Protein AF-A0A2S6WYW4-F1 (afdb_monomer)

Foldseek 3Di:
DAFDDPVVLVVLVVLLVVLVVVLVVLVVVLVVLVVVLVVVCVVDDDDVNVVSVVVSVVVVVVSVVSNVVSVVSNVVSVVSNVVRVVVVVVVVVVVVVVVVVVVVVVVVVVD

Solvent-accessible surface area (backbone atoms only — not comparable to full-atom values): 6010 Å² total; per-residue (Å²): 130,84,60,75,50,75,67,53,50,53,51,45,54,50,50,40,54,54,40,52,51,52,43,52,52,49,56,52,53,50,53,53,50,51,54,50,46,61,60,43,61,77,69,35,79,62,75,65,31,50,55,51,52,53,52,52,49,55,50,51,57,51,51,50,53,53,48,51,52,39,52,52,49,42,52,50,46,52,49,52,52,51,55,33,54,52,50,50,50,55,48,49,53,50,48,52,47,52,50,52,49,50,50,52,53,51,54,60,71,74,100

Secondary structure (DSSP, 8-state):
-----HHHHHHHHHHHHHHHHHHHHHHHHHHHHHHHHHHHHTT--SHHHHHHHHHHHHHHHHHHHHHHHHHHHHHHHHHHHHHHHHHHHHHHHHHHHHHHHHHHHHHHHH-

Sequence (111 aa):
MPGLTRSEESATRNGISSTEEAFSNIQVCRQDVENTKMNLGNSYGGSDGKKYQELLQQWDDQAEVISKNLNDVISTLNETLRQNNLTQGSQQEAVDQEFSQAQSIFDSLRG

Mean predicted aligned error: 11.2 Å

Radius of gyration: 26.82 Å; Cα contacts (8 Å, |Δi|>4): 36; chains: 1; bounding box: 58×24×81 Å

Structure (mmCIF, N/CA/C/O backbone):
data_AF-A0A2S6WYW4-F1
#
_entry.id   AF-A0A2S6WYW4-F1
#
loop_
_atom_site.group_PDB
_atom_site.id
_atom_site.type_symbol
_atom_site.label_atom_id
_atom_site.label_alt_id
_atom_site.label_comp_id
_atom_site.label_asym_id
_atom_site.label_entity_id
_atom_site.label_seq_id
_atom_site.pdbx_PDB_ins_code
_atom_site.Cartn_x
_atom_site.Cartn_y
_atom_site.Cartn_z
_atom_site.occupancy
_atom_site.B_iso_or_equiv
_atom_site.auth_seq_id
_atom_site.auth_comp_id
_atom_site.auth_asym_id
_atom_site.auth_atom_id
_atom_site.pdbx_PDB_model_num
ATOM 1 N N . MET A 1 1 ? -19.774 -13.826 18.894 1.00 47.94 1 MET A N 1
ATOM 2 C CA . MET A 1 1 ? -18.295 -13.841 18.872 1.00 47.94 1 MET A CA 1
ATOM 3 C C . MET A 1 1 ? -17.804 -12.790 19.857 1.00 47.94 1 MET A C 1
ATOM 5 O O . MET A 1 1 ? -18.461 -11.756 19.931 1.00 47.94 1 MET A O 1
ATOM 9 N N . PRO A 1 2 ? -16.739 -13.031 20.639 1.00 54.81 2 PRO A N 1
ATOM 10 C CA . PRO A 1 2 ? -16.171 -12.003 21.509 1.00 54.81 2 PRO A CA 1
ATOM 11 C C . PRO A 1 2 ? -15.565 -10.893 20.641 1.00 54.81 2 PRO A C 1
ATOM 13 O O . PRO A 1 2 ? -15.032 -11.182 19.571 1.00 54.81 2 PRO A O 1
ATOM 16 N N . GLY A 1 3 ? -15.666 -9.634 21.069 1.00 62.38 3 GLY A N 1
ATOM 17 C CA . GLY A 1 3 ? -14.931 -8.552 20.416 1.00 62.38 3 GLY A CA 1
ATOM 18 C C . GLY A 1 3 ? -13.414 -8.759 20.536 1.00 62.38 3 GLY A C 1
ATOM 19 O O . GLY A 1 3 ? -12.951 -9.404 21.473 1.00 62.38 3 GLY A O 1
ATOM 20 N N . LEU A 1 4 ? -12.655 -8.199 19.589 1.00 72.19 4 LEU A N 1
ATOM 21 C CA . LEU A 1 4 ? -11.211 -7.977 19.667 1.00 72.19 4 LEU A CA 1
ATOM 22 C C . LEU A 1 4 ? -10.806 -7.497 21.061 1.00 72.19 4 LEU A C 1
ATOM 24 O O . LEU A 1 4 ? -11.400 -6.585 21.636 1.00 72.19 4 LEU A O 1
ATOM 28 N N . THR A 1 5 ? -9.746 -8.097 21.572 1.00 78.94 5 THR A N 1
ATOM 29 C CA . THR A 1 5 ? -9.022 -7.621 22.741 1.00 78.94 5 THR A CA 1
ATOM 30 C C . THR A 1 5 ? -8.335 -6.286 22.437 1.00 78.94 5 THR A C 1
ATOM 32 O O . THR A 1 5 ? -8.009 -5.975 21.290 1.00 78.94 5 THR A O 1
ATOM 35 N N . ARG A 1 6 ? -8.006 -5.508 23.479 1.00 74.94 6 ARG A N 1
ATOM 36 C CA . ARG A 1 6 ? -7.227 -4.257 23.347 1.00 74.94 6 ARG A CA 1
ATOM 37 C C . ARG A 1 6 ? -5.914 -4.453 22.565 1.00 74.94 6 ARG A C 1
ATOM 39 O O . ARG A 1 6 ? -5.469 -3.548 21.864 1.00 74.94 6 ARG A O 1
ATOM 46 N N . SER A 1 7 ? -5.288 -5.625 22.697 1.00 71.00 7 SER A N 1
ATOM 47 C CA . SER A 1 7 ? -4.064 -5.978 21.966 1.00 71.00 7 SER A CA 1
ATOM 48 C C . SER A 1 7 ? -4.321 -6.118 20.463 1.00 71.00 7 SER A C 1
ATOM 50 O O . SER A 1 7 ? -3.580 -5.569 19.652 1.00 71.00 7 SER A O 1
ATOM 52 N N . GLU A 1 8 ? -5.403 -6.801 20.087 1.00 70.75 8 GLU A N 1
ATOM 53 C CA . GLU A 1 8 ? -5.790 -7.000 18.688 1.00 70.75 8 GLU A CA 1
ATOM 54 C C . GLU A 1 8 ? -6.276 -5.700 18.032 1.00 70.75 8 GLU A C 1
ATOM 56 O O . GLU A 1 8 ? -5.976 -5.454 16.865 1.00 70.75 8 GLU A O 1
ATOM 61 N N . GLU A 1 9 ? -6.950 -4.821 18.778 1.00 71.94 9 GLU A N 1
ATOM 62 C CA . GLU A 1 9 ? -7.323 -3.487 18.292 1.00 71.94 9 GLU A CA 1
ATOM 63 C C . GLU A 1 9 ? -6.080 -2.632 17.984 1.00 71.94 9 GLU A C 1
ATOM 65 O O . GLU A 1 9 ? -5.983 -2.027 16.915 1.00 71.94 9 GLU A O 1
ATOM 70 N N . SER A 1 10 ? -5.092 -2.633 18.885 1.00 70.62 10 SER A N 1
ATOM 71 C CA . SER A 1 10 ? -3.806 -1.954 18.679 1.00 70.62 10 SER A CA 1
ATOM 72 C C . SER A 1 10 ? -3.057 -2.514 17.465 1.00 70.62 10 SER A C 1
ATOM 74 O O . SER A 1 10 ? -2.605 -1.757 16.606 1.00 70.62 10 SER A O 1
ATOM 76 N N . ALA A 1 11 ? -2.994 -3.843 17.331 1.00 68.00 11 ALA A N 1
ATOM 77 C CA . ALA A 1 11 ? -2.385 -4.502 16.178 1.00 68.00 11 ALA A CA 1
ATOM 78 C C . ALA A 1 11 ? -3.097 -4.152 14.860 1.00 68.00 11 ALA A C 1
ATOM 80 O O . ALA A 1 11 ? -2.435 -3.913 13.853 1.00 68.00 11 ALA A O 1
ATOM 81 N N . THR A 1 12 ? -4.429 -4.054 14.876 1.00 70.19 12 THR A N 1
ATOM 82 C CA . THR A 1 12 ? -5.237 -3.668 13.708 1.00 70.19 12 THR A CA 1
ATOM 83 C C . THR A 1 12 ? -4.942 -2.228 13.282 1.00 70.19 12 THR A C 1
ATOM 85 O O . THR A 1 12 ? -4.704 -1.976 12.102 1.00 70.19 12 THR A O 1
ATOM 88 N N . ARG A 1 13 ? -4.875 -1.285 14.234 1.00 73.06 13 ARG A N 1
ATOM 89 C CA . ARG A 1 13 ? -4.502 0.118 13.964 1.00 73.06 13 ARG A CA 1
ATOM 90 C C . ARG A 1 13 ? -3.075 0.245 13.425 1.00 73.06 13 ARG A C 1
ATOM 92 O O . ARG A 1 13 ? -2.850 0.983 12.469 1.00 73.06 13 ARG A O 1
ATOM 99 N N . ASN A 1 14 ? -2.129 -0.506 13.991 1.00 73.06 14 ASN A N 1
ATOM 100 C CA . ASN A 1 14 ? -0.755 -0.551 13.486 1.00 73.06 14 ASN A CA 1
ATOM 101 C C . ASN A 1 14 ? -0.709 -1.115 12.060 1.00 73.06 14 ASN A C 1
ATOM 103 O O . ASN A 1 14 ? -0.032 -0.556 11.204 1.00 73.06 14 ASN A O 1
ATOM 107 N N . GLY A 1 15 ? -1.481 -2.172 11.788 1.00 65.94 15 GLY A N 1
ATOM 108 C CA . GLY A 1 15 ? -1.617 -2.752 10.454 1.00 65.94 15 GLY A CA 1
ATOM 109 C C . GLY A 1 15 ? -2.130 -1.749 9.421 1.00 65.94 15 GLY A C 1
ATOM 110 O O . GLY A 1 15 ? -1.576 -1.685 8.325 1.00 65.94 15 GLY A O 1
ATOM 111 N N . ILE A 1 16 ? -3.125 -0.925 9.773 1.00 71.19 16 ILE A N 1
ATOM 112 C CA . ILE A 1 16 ? -3.619 0.158 8.904 1.00 71.19 16 ILE A CA 1
ATOM 113 C C . ILE A 1 16 ? -2.480 1.125 8.578 1.00 71.19 16 ILE A C 1
ATOM 115 O O . ILE A 1 16 ? -2.169 1.306 7.404 1.00 71.19 16 ILE A O 1
ATOM 119 N N . SER A 1 17 ? -1.799 1.656 9.598 1.00 71.94 17 SER A N 1
ATOM 120 C CA . SER A 1 17 ? -0.706 2.618 9.405 1.00 71.94 17 SER A CA 1
ATOM 121 C C . SER A 1 17 ? 0.425 2.056 8.538 1.00 71.94 17 SER A C 1
ATOM 123 O O . SER A 1 17 ? 0.910 2.747 7.646 1.00 71.94 17 SER A O 1
ATOM 125 N N . SER A 1 18 ? 0.839 0.804 8.761 1.00 69.62 18 SER A N 1
ATOM 126 C CA . SER A 1 18 ? 1.882 0.162 7.949 1.00 69.62 18 SER A CA 1
ATOM 127 C C . SER A 1 18 ? 1.435 -0.078 6.505 1.00 69.62 18 SER A C 1
ATOM 129 O O . SER A 1 18 ? 2.243 0.021 5.584 1.00 69.62 18 SER A O 1
ATOM 131 N N . THR A 1 19 ? 0.153 -0.383 6.288 1.00 69.81 19 THR A N 1
ATOM 132 C CA . THR A 1 19 ? -0.394 -0.603 4.941 1.00 69.81 19 THR A CA 1
ATOM 133 C C . THR A 1 19 ? -0.528 0.718 4.177 1.00 69.81 19 THR A C 1
ATOM 135 O O . THR A 1 19 ? -0.209 0.770 2.990 1.00 69.81 19 THR A O 1
ATOM 138 N N . GLU A 1 20 ? -0.925 1.799 4.853 1.00 75.38 20 GLU A N 1
ATOM 139 C CA . GLU A 1 20 ? -0.954 3.159 4.298 1.00 75.38 20 GLU A CA 1
ATOM 140 C C . GLU A 1 20 ? 0.452 3.650 3.919 1.00 75.38 20 GLU A C 1
ATOM 142 O O . GLU A 1 20 ? 0.651 4.194 2.830 1.00 75.38 20 GLU A O 1
ATOM 147 N N . GLU A 1 21 ? 1.448 3.402 4.774 1.00 76.75 21 GLU A N 1
ATOM 148 C CA . GLU A 1 21 ? 2.849 3.724 4.487 1.00 76.75 21 GLU A CA 1
ATOM 149 C C . GLU A 1 21 ? 3.369 2.942 3.271 1.00 76.75 21 GLU A C 1
ATOM 151 O O . GLU A 1 21 ? 3.942 3.528 2.349 1.00 76.75 21 GLU A O 1
ATOM 156 N N . ALA A 1 22 ? 3.114 1.631 3.217 1.00 71.94 22 ALA A N 1
ATOM 157 C CA . ALA A 1 22 ? 3.484 0.795 2.077 1.00 71.94 22 ALA A CA 1
ATOM 158 C C . ALA A 1 22 ? 2.831 1.277 0.770 1.00 71.94 22 ALA A C 1
ATOM 160 O O . ALA A 1 22 ? 3.493 1.330 -0.269 1.00 71.94 22 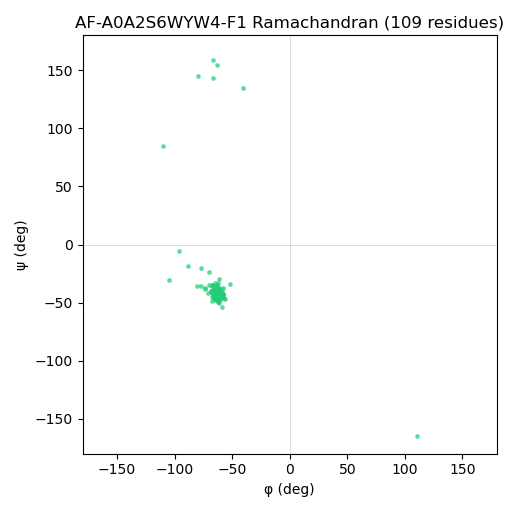ALA A O 1
ATOM 161 N N . PHE A 1 23 ? 1.558 1.677 0.824 1.00 75.50 23 PHE A N 1
ATOM 162 C CA . PHE A 1 23 ? 0.846 2.236 -0.322 1.00 75.50 23 PHE A CA 1
ATOM 163 C C . PHE A 1 23 ? 1.495 3.536 -0.809 1.00 75.50 23 PHE A C 1
ATOM 165 O O . PHE A 1 23 ? 1.772 3.673 -2.001 1.00 75.50 23 PHE A O 1
ATOM 172 N N . SER A 1 24 ? 1.792 4.464 0.107 1.00 80.94 24 SER A N 1
ATOM 173 C CA . SER A 1 24 ? 2.478 5.723 -0.209 1.00 80.94 24 SER A CA 1
ATOM 174 C C . SER A 1 24 ? 3.832 5.477 -0.882 1.00 80.94 24 SER A C 1
ATOM 176 O O . SER A 1 24 ? 4.127 6.050 -1.933 1.00 80.94 24 SER A O 1
ATOM 178 N N . ASN A 1 25 ? 4.622 4.547 -0.339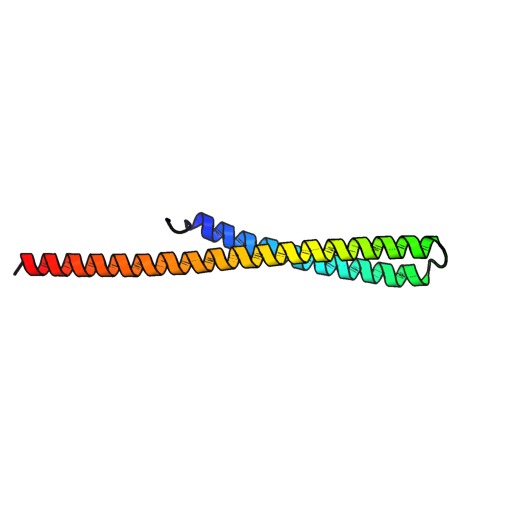 1.00 76.81 25 ASN A N 1
ATOM 179 C CA . ASN A 1 25 ? 5.929 4.192 -0.886 1.00 76.81 25 ASN A CA 1
ATOM 180 C C . ASN A 1 25 ? 5.832 3.635 -2.314 1.00 76.81 25 ASN A C 1
ATOM 182 O O . ASN A 1 25 ? 6.651 3.980 -3.163 1.00 76.81 25 ASN A O 1
ATOM 186 N N . ILE A 1 26 ? 4.807 2.832 -2.619 1.00 77.25 26 ILE A N 1
ATOM 187 C CA . ILE A 1 26 ? 4.582 2.340 -3.986 1.00 77.25 26 ILE A CA 1
ATOM 188 C C . ILE A 1 26 ? 4.253 3.483 -4.943 1.00 77.25 26 ILE A C 1
ATOM 190 O O . ILE A 1 26 ? 4.784 3.497 -6.052 1.00 77.25 26 ILE A O 1
ATOM 194 N N . GLN A 1 27 ? 3.438 4.462 -4.538 1.00 82.62 27 GLN A N 1
ATOM 195 C CA . GLN A 1 27 ? 3.155 5.623 -5.392 1.00 82.62 27 GLN A CA 1
ATOM 196 C C . GLN A 1 27 ? 4.430 6.421 -5.704 1.00 82.62 27 GLN A C 1
ATOM 198 O O . GLN A 1 27 ? 4.627 6.829 -6.849 1.00 82.62 27 GLN A O 1
ATOM 203 N N . VAL A 1 28 ? 5.330 6.581 -4.726 1.00 85.62 28 VAL A N 1
ATOM 204 C CA . VAL A 1 28 ? 6.647 7.207 -4.945 1.00 85.62 28 VAL A CA 1
ATOM 205 C C . VAL A 1 28 ? 7.466 6.407 -5.957 1.00 85.62 28 VAL A C 1
ATOM 207 O O . VAL A 1 28 ? 7.922 6.968 -6.952 1.00 85.62 28 VAL A O 1
ATOM 210 N N . CYS A 1 29 ? 7.581 5.088 -5.773 1.00 82.75 29 CYS A N 1
ATOM 211 C CA . CYS A 1 29 ? 8.293 4.238 -6.725 1.00 82.75 29 CYS A CA 1
ATOM 212 C C . CYS A 1 29 ? 7.701 4.330 -8.140 1.00 82.75 29 CYS A C 1
ATOM 214 O O . CYS A 1 29 ? 8.453 4.334 -9.112 1.00 82.75 29 CYS A O 1
ATOM 216 N N . ARG A 1 30 ? 6.371 4.439 -8.279 1.00 83.38 30 ARG A N 1
ATOM 217 C CA . ARG A 1 30 ? 5.724 4.608 -9.591 1.00 83.38 30 ARG A CA 1
ATOM 218 C C . ARG A 1 30 ? 6.134 5.909 -10.260 1.00 83.38 30 ARG A C 1
ATOM 220 O O . ARG A 1 30 ? 6.473 5.905 -11.443 1.00 83.38 30 ARG A O 1
ATOM 227 N N . GLN A 1 31 ? 6.166 7.000 -9.501 1.00 86.00 31 GLN A N 1
ATOM 228 C CA . GLN A 1 31 ? 6.625 8.285 -1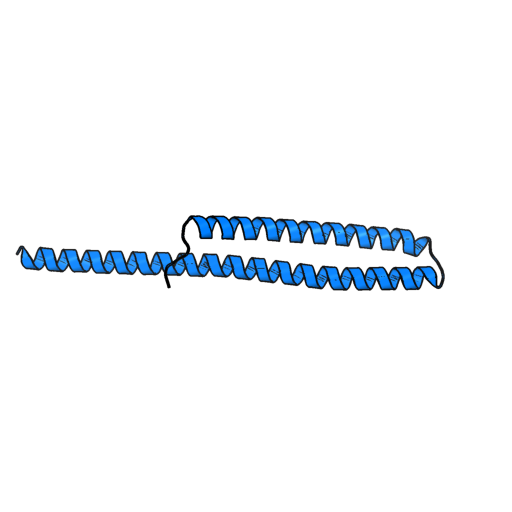0.016 1.00 86.00 31 GLN A CA 1
ATOM 229 C C . GLN A 1 31 ? 8.089 8.221 -10.478 1.00 86.00 31 GLN A C 1
ATOM 231 O O . GLN A 1 31 ? 8.419 8.748 -11.542 1.00 86.00 31 GLN A O 1
ATOM 236 N N . ASP A 1 32 ? 8.958 7.547 -9.723 1.00 85.88 32 ASP A N 1
ATOM 237 C CA . ASP A 1 32 ? 10.373 7.384 -10.079 1.00 85.88 32 ASP A CA 1
ATOM 238 C C . ASP A 1 32 ? 10.563 6.562 -11.360 1.00 85.88 32 ASP A C 1
ATOM 240 O O . ASP A 1 32 ? 11.397 6.898 -12.213 1.00 85.88 32 ASP A O 1
ATOM 244 N N . VAL A 1 33 ? 9.767 5.506 -11.535 1.00 83.44 33 VAL A N 1
ATOM 245 C CA . VAL A 1 33 ? 9.778 4.683 -12.749 1.00 83.44 33 VAL A CA 1
ATOM 246 C C . VAL A 1 33 ? 9.281 5.474 -13.961 1.00 83.44 33 VAL A C 1
ATOM 248 O O . VAL A 1 33 ? 9.928 5.432 -15.011 1.00 83.44 33 VAL A O 1
ATOM 251 N N . GLU A 1 34 ? 8.215 6.267 -13.831 1.00 82.94 34 GLU A N 1
ATOM 252 C CA . GLU A 1 34 ? 7.733 7.120 -14.928 1.00 82.94 34 GLU A CA 1
ATOM 253 C C . GLU A 1 34 ? 8.752 8.222 -15.279 1.00 82.94 34 GLU A C 1
ATOM 255 O O . GLU A 1 34 ? 9.021 8.482 -16.454 1.00 82.94 34 GLU A O 1
ATOM 260 N N . ASN A 1 35 ? 9.421 8.812 -14.283 1.00 84.69 35 ASN A N 1
ATOM 261 C CA . ASN A 1 35 ? 10.515 9.761 -14.514 1.00 84.69 35 ASN A CA 1
ATOM 262 C C . ASN A 1 35 ? 11.677 9.100 -15.277 1.00 84.69 35 ASN A C 1
ATOM 264 O O . ASN A 1 35 ? 12.221 9.661 -16.233 1.00 84.69 35 ASN A O 1
ATOM 268 N N . THR A 1 36 ? 12.031 7.874 -14.889 1.00 81.69 36 THR A N 1
ATOM 269 C CA . THR A 1 36 ? 13.076 7.069 -15.535 1.00 81.69 36 THR A CA 1
ATOM 270 C C . THR A 1 36 ? 12.708 6.749 -16.984 1.00 81.69 36 THR A C 1
ATOM 272 O O . THR A 1 36 ? 13.544 6.881 -17.880 1.00 81.69 36 THR A O 1
ATOM 275 N N . LYS A 1 37 ? 11.442 6.414 -17.244 1.00 76.06 37 LYS A N 1
ATOM 276 C CA . LYS A 1 37 ? 10.892 6.195 -18.586 1.00 76.06 37 LYS A CA 1
ATOM 277 C C . LYS A 1 37 ? 10.981 7.438 -19.461 1.00 76.06 37 LYS A C 1
ATOM 279 O O . LYS A 1 37 ? 11.433 7.323 -20.597 1.00 76.06 37 LYS A O 1
ATOM 284 N N . MET A 1 38 ? 10.596 8.612 -18.959 1.00 78.56 38 MET A N 1
ATOM 285 C CA . MET A 1 38 ? 10.697 9.862 -19.724 1.00 78.56 38 MET A CA 1
ATOM 286 C C . MET A 1 38 ? 12.151 10.183 -20.095 1.00 78.56 38 MET A C 1
ATOM 288 O O . MET A 1 38 ? 12.436 10.556 -21.233 1.00 78.56 38 MET A O 1
ATOM 292 N N . ASN A 1 39 ? 13.090 9.971 -19.170 1.00 79.06 39 ASN A N 1
ATOM 293 C CA . ASN A 1 39 ? 14.515 10.211 -19.411 1.00 79.06 39 ASN A CA 1
ATOM 294 C C . ASN A 1 39 ? 15.124 9.213 -20.414 1.00 79.06 39 ASN A C 1
ATOM 296 O O . ASN A 1 39 ? 15.908 9.591 -21.291 1.00 79.06 39 ASN A O 1
ATOM 300 N N . LEU A 1 40 ? 14.750 7.934 -20.316 1.00 72.50 40 LEU A N 1
ATOM 301 C CA . LEU A 1 40 ? 15.280 6.870 -21.173 1.00 72.50 40 LEU A CA 1
ATOM 302 C C . LEU A 1 40 ? 14.610 6.820 -22.544 1.00 72.50 40 LEU A C 1
ATOM 304 O O . LEU A 1 40 ? 15.299 6.577 -23.528 1.00 72.50 40 LEU A O 1
ATOM 308 N N . GLY A 1 41 ? 13.312 7.107 -22.643 1.00 66.31 41 GLY A N 1
ATOM 309 C CA . GLY A 1 41 ? 12.577 7.147 -23.910 1.00 66.31 41 GLY A CA 1
ATOM 310 C C . GLY A 1 41 ? 13.117 8.196 -24.885 1.00 66.31 41 GLY A C 1
ATOM 311 O O . GLY A 1 41 ? 13.095 7.980 -26.092 1.00 66.31 41 GLY A O 1
ATOM 312 N N . ASN A 1 42 ? 13.687 9.284 -24.361 1.00 67.12 42 ASN A N 1
ATOM 313 C CA . ASN A 1 42 ? 14.379 10.297 -25.158 1.00 67.12 42 ASN A CA 1
ATOM 314 C C . ASN A 1 42 ? 15.792 9.866 -25.599 1.00 67.12 42 ASN A C 1
ATOM 316 O O . ASN A 1 42 ? 16.332 10.425 -26.550 1.00 67.12 42 ASN A O 1
ATOM 320 N N . SER A 1 43 ? 16.390 8.885 -24.916 1.00 68.44 43 SER A N 1
ATOM 321 C CA . SER A 1 43 ? 17.792 8.475 -25.094 1.00 68.44 43 SER A CA 1
ATOM 322 C C . SER A 1 43 ? 17.949 7.157 -25.868 1.00 68.44 43 SER A C 1
ATOM 324 O O . SER A 1 43 ? 18.936 6.970 -26.575 1.00 68.44 43 SER A O 1
ATOM 326 N N . TYR A 1 44 ? 16.978 6.245 -25.762 1.00 63.41 44 TYR A N 1
ATOM 327 C CA . TYR A 1 44 ? 16.995 4.910 -26.364 1.00 63.41 44 TYR A CA 1
ATOM 328 C C . TYR A 1 44 ? 15.966 4.811 -27.498 1.00 63.41 44 TYR A C 1
ATOM 330 O O . TYR A 1 44 ? 14.845 4.341 -27.315 1.00 63.41 44 TYR A O 1
ATOM 338 N N . GLY A 1 45 ? 16.354 5.243 -28.699 1.00 69.81 45 GLY A N 1
ATOM 339 C CA . GLY A 1 45 ? 15.615 4.943 -29.928 1.00 69.81 45 GLY A CA 1
ATOM 340 C C . GLY A 1 45 ? 15.923 3.529 -30.443 1.00 69.81 45 GLY A C 1
ATOM 341 O O . GLY A 1 45 ? 17.053 3.063 -30.335 1.00 69.81 45 GLY A O 1
ATOM 342 N N . GLY A 1 46 ? 14.939 2.839 -31.034 1.00 74.69 46 GLY A N 1
ATOM 343 C CA . GLY A 1 46 ? 15.127 1.519 -31.666 1.00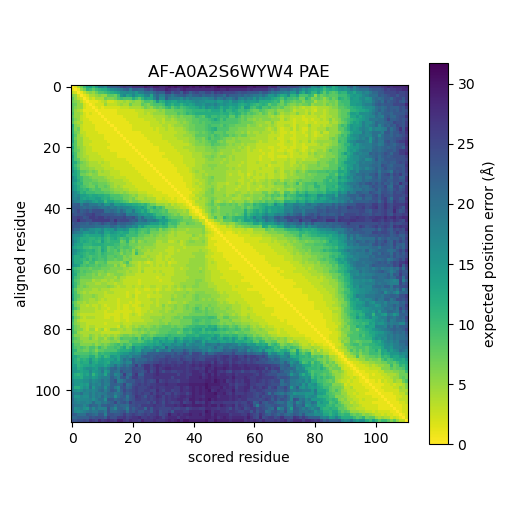 74.69 46 GLY A CA 1
ATOM 344 C C . GLY A 1 46 ? 14.459 0.349 -30.926 1.00 74.69 46 GLY A C 1
ATOM 345 O O . GLY A 1 46 ? 13.573 0.552 -30.096 1.00 74.69 46 GLY A O 1
ATOM 346 N N . SER A 1 47 ? 14.839 -0.895 -31.252 1.00 75.38 47 SER A N 1
ATOM 347 C CA . SER A 1 47 ? 14.210 -2.111 -30.693 1.00 75.38 47 SER A CA 1
ATOM 348 C C . SER A 1 47 ? 14.367 -2.243 -29.180 1.00 75.38 47 SER A C 1
ATOM 350 O O . SER A 1 47 ? 13.477 -2.769 -28.515 1.00 75.38 47 SER A O 1
ATOM 352 N N . ASP A 1 48 ? 15.486 -1.764 -28.641 1.00 77.00 48 ASP A N 1
ATOM 353 C CA . ASP A 1 48 ? 15.812 -1.899 -27.220 1.00 77.00 48 ASP A CA 1
ATOM 354 C C . ASP A 1 48 ? 15.016 -0.905 -26.372 1.00 77.00 48 ASP A C 1
ATOM 356 O O . ASP A 1 48 ? 14.512 -1.270 -25.313 1.00 77.00 48 ASP A O 1
ATOM 360 N N . GLY A 1 49 ? 14.780 0.304 -26.896 1.00 77.62 49 GLY A N 1
ATOM 361 C CA . GLY A 1 49 ? 13.857 1.267 -26.294 1.00 77.62 49 GLY A CA 1
ATOM 362 C C . GLY A 1 49 ? 12.431 0.724 -26.190 1.00 77.62 49 GLY A C 1
ATOM 363 O O . GLY A 1 49 ? 11.798 0.871 -25.149 1.00 77.62 49 GLY A O 1
ATOM 364 N N . LYS A 1 50 ? 11.948 0.014 -27.222 1.00 80.44 50 LYS A N 1
ATOM 365 C CA . LYS A 1 50 ? 10.632 -0.651 -27.186 1.00 80.44 50 LYS A CA 1
ATOM 366 C C . LYS A 1 50 ? 10.541 -1.728 -26.105 1.00 80.44 50 LYS A C 1
ATOM 368 O O . LYS A 1 50 ? 9.608 -1.701 -25.312 1.00 80.44 50 LYS A O 1
ATOM 373 N N . LYS A 1 51 ? 11.518 -2.638 -26.027 1.00 82.00 51 LYS A N 1
ATOM 374 C CA . LYS A 1 51 ? 11.547 -3.678 -24.980 1.00 82.00 51 LYS A CA 1
ATOM 375 C C . LYS A 1 51 ? 11.613 -3.074 -23.577 1.00 82.00 51 LYS A C 1
ATOM 377 O O . LYS A 1 51 ? 10.991 -3.584 -22.652 1.00 82.00 51 LYS A O 1
ATOM 382 N N . TYR A 1 52 ? 12.354 -1.977 -23.421 1.00 80.44 52 TYR A N 1
ATOM 383 C CA . TYR A 1 52 ? 12.429 -1.262 -22.154 1.00 80.44 52 TYR A CA 1
ATOM 384 C C . TYR A 1 52 ? 11.085 -0.619 -21.779 1.00 80.44 52 TYR A C 1
ATOM 386 O O . TYR A 1 52 ? 10.646 -0.738 -20.641 1.00 80.44 52 TYR A O 1
ATOM 394 N N . GLN A 1 53 ? 10.386 -0.004 -22.738 1.00 80.25 53 GLN A N 1
ATOM 395 C CA . GLN A 1 53 ? 9.031 0.521 -22.533 1.00 80.25 53 GLN A CA 1
ATOM 396 C C . GLN A 1 53 ? 8.028 -0.579 -22.154 1.00 80.25 53 GLN A C 1
ATOM 398 O O . GLN A 1 53 ? 7.218 -0.370 -21.256 1.00 80.25 53 GLN A O 1
ATOM 403 N N . GLU A 1 54 ? 8.100 -1.750 -22.790 1.00 85.25 54 GLU A N 1
ATOM 404 C CA . GLU A 1 54 ? 7.265 -2.910 -22.445 1.00 85.25 54 GLU A CA 1
ATOM 405 C C . GLU A 1 54 ? 7.521 -3.395 -21.012 1.00 85.25 54 GLU A C 1
ATOM 407 O O . GLU A 1 54 ? 6.574 -3.692 -20.287 1.00 85.25 54 GLU A O 1
ATOM 412 N N . LEU A 1 55 ? 8.786 -3.438 -20.579 1.00 82.94 55 LEU A N 1
ATOM 413 C CA . LEU A 1 55 ? 9.141 -3.818 -19.210 1.00 82.94 55 LEU A CA 1
ATOM 414 C C . LEU A 1 55 ? 8.598 -2.816 -18.183 1.00 82.94 55 LEU A C 1
ATOM 416 O O . LEU A 1 55 ? 8.071 -3.218 -17.148 1.00 82.94 55 LEU A O 1
ATOM 420 N N . LEU A 1 56 ? 8.706 -1.519 -18.475 1.00 82.25 56 LEU A N 1
ATOM 421 C CA . LEU A 1 56 ? 8.165 -0.464 -17.618 1.00 82.25 56 LEU A CA 1
ATOM 422 C C . LEU A 1 56 ? 6.640 -0.541 -17.516 1.00 82.25 56 LEU A C 1
ATOM 424 O O . LEU A 1 56 ? 6.104 -0.372 -16.427 1.00 82.25 56 LEU A O 1
ATOM 428 N N . GLN A 1 57 ? 5.952 -0.838 -18.623 1.00 83.25 57 GLN A N 1
ATOM 429 C CA . GLN A 1 57 ? 4.504 -1.037 -18.612 1.00 83.25 57 GLN A CA 1
ATOM 430 C C . GLN A 1 57 ? 4.116 -2.240 -17.748 1.00 83.25 57 GLN A C 1
ATOM 432 O O . GLN A 1 57 ? 3.255 -2.115 -16.888 1.00 83.25 57 GLN A O 1
ATOM 437 N N . GLN A 1 58 ? 4.792 -3.382 -17.915 1.00 80.56 58 GLN A N 1
ATOM 438 C CA . GLN A 1 58 ? 4.541 -4.561 -17.078 1.00 80.56 58 GLN A CA 1
ATOM 439 C C . GLN A 1 58 ? 4.769 -4.265 -15.596 1.00 80.56 58 GLN A C 1
ATOM 441 O O . GLN A 1 58 ? 4.026 -4.749 -14.748 1.00 80.56 58 GLN A O 1
ATOM 446 N N . TRP A 1 59 ? 5.800 -3.484 -15.273 1.00 83.81 59 TRP A N 1
ATOM 447 C CA . TRP A 1 59 ? 6.055 -3.073 -13.900 1.00 83.81 59 TRP A CA 1
ATOM 448 C C . TRP A 1 59 ? 4.926 -2.184 -13.354 1.00 83.81 59 TRP A C 1
ATOM 450 O O . TRP A 1 59 ? 4.481 -2.416 -12.230 1.00 83.81 59 TRP A O 1
ATOM 460 N N . ASP A 1 60 ? 4.430 -1.223 -14.142 1.00 79.50 60 ASP A N 1
ATOM 461 C CA . ASP A 1 60 ? 3.327 -0.343 -13.728 1.00 79.50 60 ASP A CA 1
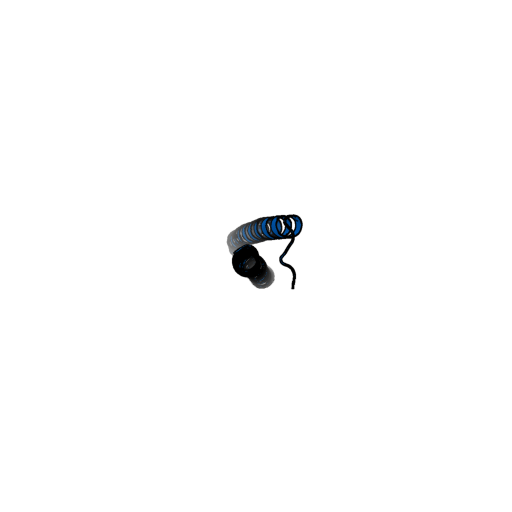ATOM 462 C C . ASP A 1 60 ? 2.029 -1.130 -13.492 1.00 79.50 60 ASP A C 1
ATOM 464 O O . ASP A 1 60 ? 1.387 -0.951 -12.457 1.00 79.50 60 ASP A O 1
ATOM 468 N N . ASP A 1 61 ? 1.713 -2.089 -14.370 1.00 78.38 61 ASP A N 1
ATOM 469 C CA . ASP A 1 61 ? 0.557 -2.982 -14.213 1.00 78.38 61 ASP A CA 1
ATOM 470 C C . ASP A 1 61 ? 0.638 -3.768 -12.886 1.00 78.38 61 ASP A C 1
ATOM 472 O O . ASP A 1 61 ? -0.347 -3.900 -12.155 1.00 78.38 61 ASP A O 1
ATOM 476 N N . GLN A 1 62 ? 1.825 -4.274 -12.523 1.00 76.06 62 GLN A N 1
ATOM 477 C CA . GLN A 1 62 ? 2.030 -4.970 -11.246 1.00 76.06 62 GLN A CA 1
ATOM 478 C C . GLN A 1 62 ? 1.919 -4.019 -10.047 1.00 76.06 62 GLN A C 1
ATOM 480 O O . GLN A 1 62 ? 1.326 -4.378 -9.026 1.00 76.06 62 GLN A O 1
ATOM 485 N N . ALA A 1 63 ? 2.456 -2.802 -10.158 1.00 77.31 63 ALA A N 1
ATOM 486 C CA . ALA A 1 63 ? 2.348 -1.789 -9.113 1.00 77.31 63 ALA A CA 1
ATOM 487 C C . ALA A 1 63 ? 0.885 -1.381 -8.861 1.00 77.31 63 ALA A C 1
ATOM 489 O O . ALA A 1 63 ? 0.497 -1.168 -7.707 1.00 77.31 63 ALA A O 1
ATOM 490 N N . GLU A 1 64 ? 0.054 -1.334 -9.905 1.00 78.56 64 GLU A N 1
ATOM 491 C CA . GLU A 1 64 ? -1.390 -1.119 -9.789 1.00 78.56 64 GLU A CA 1
ATOM 492 C C . GLU A 1 64 ? -2.073 -2.261 -9.021 1.00 78.56 64 GLU A C 1
ATOM 494 O O . GLU A 1 64 ? -2.819 -2.002 -8.071 1.00 78.56 64 GLU A O 1
ATOM 499 N N . VAL A 1 65 ? -1.774 -3.523 -9.358 1.00 79.75 65 VAL A N 1
ATOM 500 C CA . VAL A 1 65 ? -2.323 -4.690 -8.641 1.00 79.75 65 VAL A CA 1
ATOM 501 C C . VAL A 1 65 ? -1.961 -4.655 -7.155 1.00 79.75 65 VAL A C 1
ATOM 503 O O . VAL A 1 65 ? -2.830 -4.850 -6.302 1.00 79.75 65 VAL A O 1
ATOM 506 N N . ILE A 1 66 ? -0.698 -4.374 -6.821 1.00 73.38 66 ILE A N 1
ATOM 507 C CA . ILE A 1 66 ? -0.255 -4.289 -5.422 1.00 73.38 66 ILE A CA 1
ATOM 508 C C . ILE A 1 66 ? -0.968 -3.134 -4.706 1.00 73.38 66 ILE A C 1
ATOM 510 O O . ILE A 1 66 ? -1.459 -3.318 -3.592 1.00 73.38 66 ILE A O 1
ATOM 514 N N . SER A 1 67 ? -1.084 -1.971 -5.352 1.00 74.06 67 SER A N 1
ATOM 515 C CA . SER A 1 67 ? -1.781 -0.802 -4.797 1.00 74.06 67 SER A CA 1
ATOM 516 C C . SER A 1 67 ? -3.240 -1.118 -4.461 1.00 74.06 67 SER A C 1
ATOM 518 O O . SER A 1 67 ? -3.722 -0.756 -3.386 1.00 74.06 67 SER A O 1
ATOM 520 N N . LYS A 1 68 ? -3.935 -1.841 -5.346 1.00 78.19 68 LYS A N 1
ATOM 521 C CA . LYS A 1 68 ? -5.309 -2.294 -5.111 1.00 78.19 68 LYS A CA 1
ATOM 522 C C . LYS A 1 68 ? -5.399 -3.238 -3.912 1.00 78.19 68 LYS A C 1
ATOM 524 O O . LYS A 1 68 ? -6.229 -3.019 -3.035 1.00 78.19 68 LYS A O 1
ATOM 529 N N . ASN A 1 69 ? -4.512 -4.230 -3.833 1.00 73.75 69 ASN A N 1
ATOM 530 C CA . ASN A 1 69 ? -4.496 -5.182 -2.721 1.00 73.75 69 ASN A CA 1
ATOM 531 C C . ASN A 1 69 ? -4.268 -4.487 -1.368 1.00 73.75 69 ASN A C 1
ATOM 533 O O . ASN A 1 69 ? -4.913 -4.835 -0.382 1.00 73.75 69 ASN A O 1
ATOM 537 N N . LEU A 1 70 ? -3.387 -3.483 -1.310 1.00 70.88 70 LEU A N 1
ATOM 538 C CA . LEU A 1 70 ? -3.159 -2.700 -0.090 1.00 70.88 70 LEU A CA 1
ATOM 539 C C . LEU A 1 70 ? -4.409 -1.911 0.322 1.00 70.88 70 LEU A C 1
ATOM 541 O O . LEU A 1 70 ? -4.763 -1.893 1.500 1.00 70.88 70 LEU A O 1
ATOM 545 N N . ASN A 1 71 ? -5.119 -1.316 -0.637 1.00 72.69 71 ASN A N 1
ATOM 546 C CA . ASN A 1 71 ? -6.369 -0.609 -0.365 1.00 72.69 71 ASN A CA 1
ATOM 547 C C . ASN A 1 71 ? -7.481 -1.548 0.147 1.00 72.69 71 ASN A C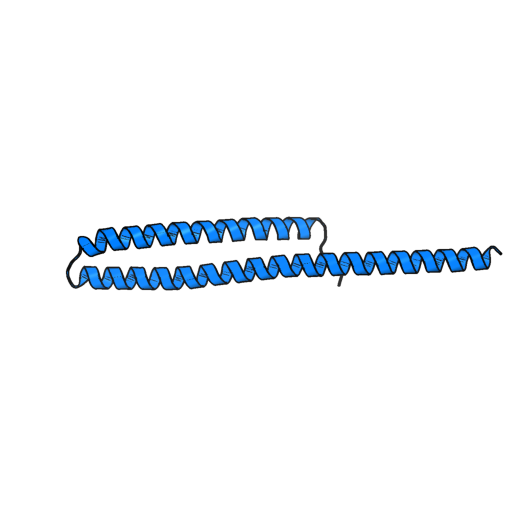 1
ATOM 549 O O . ASN A 1 71 ? -8.226 -1.199 1.068 1.00 72.69 71 ASN A O 1
ATOM 553 N N . ASP A 1 72 ? -7.566 -2.763 -0.398 1.00 72.25 72 ASP A N 1
ATOM 554 C CA . ASP A 1 72 ? -8.511 -3.789 0.058 1.00 72.25 72 ASP A CA 1
ATOM 555 C C . ASP A 1 72 ? -8.191 -4.246 1.497 1.00 72.25 72 ASP A C 1
ATOM 557 O O . ASP A 1 72 ? -9.098 -4.423 2.319 1.00 72.25 72 ASP A O 1
ATOM 561 N N . VAL A 1 73 ? -6.903 -4.363 1.849 1.00 71.56 73 VAL A N 1
ATOM 562 C CA . VAL A 1 73 ? -6.455 -4.656 3.223 1.00 71.56 73 VAL A CA 1
ATOM 563 C C . VAL A 1 73 ? -6.824 -3.520 4.179 1.00 71.56 73 VAL A C 1
ATOM 565 O O . VAL A 1 73 ? -7.416 -3.790 5.224 1.00 71.56 73 VAL A O 1
ATOM 568 N N . ILE A 1 74 ? -6.558 -2.258 3.820 1.00 70.44 74 ILE A N 1
ATOM 569 C CA . ILE A 1 74 ? -6.955 -1.085 4.625 1.00 70.44 74 ILE A CA 1
ATOM 570 C C . ILE A 1 74 ? -8.468 -1.089 4.864 1.00 70.44 74 ILE A C 1
ATOM 572 O O . ILE A 1 74 ? -8.925 -0.932 5.997 1.00 70.44 74 ILE A O 1
ATOM 576 N N . SER A 1 75 ? -9.254 -1.324 3.811 1.00 71.19 75 SER A N 1
ATOM 577 C CA . SER A 1 75 ? -10.717 -1.383 3.890 1.00 71.19 75 SER A CA 1
ATOM 578 C C . SER A 1 75 ? -11.192 -2.492 4.833 1.00 71.19 75 SER A C 1
ATOM 580 O O . SER A 1 75 ? -12.077 -2.272 5.660 1.00 71.19 75 SER A O 1
ATOM 582 N N . THR A 1 76 ? -10.557 -3.664 4.768 1.00 73.44 76 THR A N 1
ATOM 583 C CA . THR A 1 76 ? -10.874 -4.812 5.629 1.00 73.44 76 THR A CA 1
ATOM 584 C C . THR A 1 76 ? -10.532 -4.543 7.096 1.00 73.44 76 THR A C 1
ATOM 586 O O . THR A 1 76 ? -11.332 -4.850 7.983 1.00 73.44 76 THR A O 1
ATOM 589 N N . LEU A 1 77 ? -9.370 -3.945 7.377 1.00 68.56 77 LEU A N 1
ATOM 590 C CA . LEU A 1 77 ? -8.962 -3.592 8.741 1.00 68.56 77 LEU A CA 1
ATOM 591 C C . LEU A 1 77 ? -9.875 -2.508 9.338 1.00 68.56 77 LEU A C 1
ATOM 593 O O . L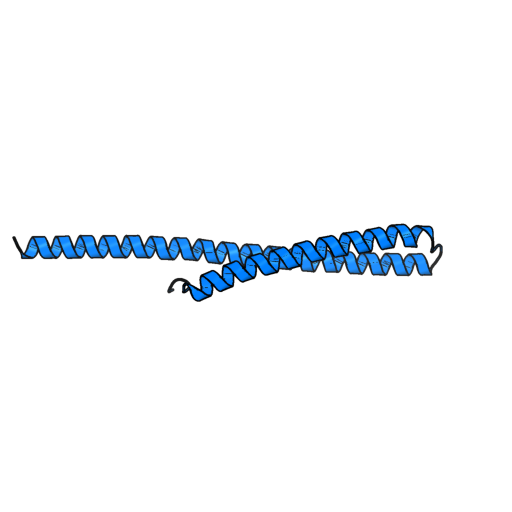EU A 1 77 ? -10.281 -2.612 10.497 1.00 68.56 77 LEU A O 1
ATOM 597 N N . ASN A 1 78 ? -10.271 -1.514 8.538 1.00 70.88 78 ASN A N 1
ATOM 598 C CA . ASN A 1 78 ? -11.227 -0.484 8.949 1.00 70.88 78 ASN A CA 1
ATOM 599 C C . ASN A 1 78 ? -12.621 -1.060 9.239 1.00 70.88 78 ASN A C 1
ATOM 601 O O . ASN A 1 78 ? -13.223 -0.728 10.263 1.00 70.88 78 ASN A O 1
ATOM 605 N N . GLU A 1 79 ? -13.127 -1.956 8.388 1.00 72.19 79 GLU A N 1
ATOM 606 C CA . GLU A 1 79 ? -14.405 -2.633 8.636 1.00 72.19 79 GLU A CA 1
ATOM 607 C C . GLU A 1 79 ? -14.337 -3.507 9.895 1.00 72.19 79 GLU A C 1
ATOM 609 O O . GLU A 1 79 ? -15.268 -3.511 10.700 1.00 72.19 79 GLU A O 1
ATOM 614 N N . THR A 1 80 ? -13.206 -4.177 10.119 1.00 72.69 80 THR A N 1
ATOM 615 C CA . THR A 1 80 ? -12.961 -4.981 11.323 1.00 72.69 80 THR A CA 1
ATOM 616 C C . THR A 1 80 ? -13.041 -4.127 12.595 1.00 72.69 80 THR A C 1
ATOM 618 O O . THR A 1 80 ? -13.728 -4.505 13.546 1.00 72.69 80 THR A O 1
ATOM 621 N N . LEU A 1 81 ? -12.425 -2.936 12.606 1.00 69.06 81 LEU A N 1
ATOM 622 C CA . LEU A 1 81 ? -12.551 -1.980 13.716 1.00 69.06 81 LEU A CA 1
ATOM 623 C C . LEU A 1 81 ? -13.992 -1.489 13.899 1.00 69.06 81 LEU A C 1
ATOM 625 O O . LEU A 1 81 ? -14.485 -1.412 15.026 1.00 69.06 81 LEU A O 1
ATOM 629 N N . ARG A 1 82 ? -14.696 -1.182 12.804 1.00 75.31 82 ARG A N 1
ATOM 630 C CA . ARG A 1 82 ? -16.086 -0.712 12.856 1.00 75.31 82 ARG A CA 1
ATOM 631 C C . ARG A 1 82 ? -17.016 -1.762 13.460 1.00 75.31 82 ARG A C 1
ATOM 633 O O . ARG A 1 82 ? -17.783 -1.446 14.370 1.00 75.31 82 ARG A O 1
ATOM 640 N N . GLN A 1 83 ? -16.937 -3.008 12.991 1.00 70.81 83 GLN A N 1
ATOM 641 C CA . GLN A 1 83 ? -17.734 -4.112 13.534 1.00 70.81 83 GLN A CA 1
ATOM 642 C C . GLN A 1 83 ? -17.396 -4.392 14.995 1.00 70.81 83 GLN A C 1
ATOM 644 O O . GLN A 1 83 ? -18.289 -4.711 15.786 1.00 70.81 83 GLN A O 1
ATOM 649 N N . ASN A 1 84 ? -16.129 -4.229 15.376 1.00 69.44 84 ASN A N 1
ATOM 650 C CA . ASN A 1 84 ? -15.720 -4.379 16.758 1.00 69.44 84 ASN A CA 1
ATOM 651 C C . ASN A 1 84 ? -16.362 -3.335 17.680 1.00 69.44 84 ASN A C 1
ATOM 653 O O . ASN A 1 84 ? -16.940 -3.708 18.699 1.00 69.44 84 ASN A O 1
ATOM 657 N N . ASN A 1 85 ? -16.339 -2.062 17.284 1.00 70.62 85 ASN A N 1
ATOM 658 C CA . ASN A 1 85 ? -16.957 -0.974 18.044 1.00 70.62 85 ASN A CA 1
ATOM 659 C C . ASN A 1 85 ? -18.474 -1.163 18.192 1.00 70.62 85 ASN A C 1
ATOM 661 O O . ASN A 1 85 ? -19.016 -0.966 19.278 1.00 70.62 85 ASN A O 1
ATOM 665 N N . LEU A 1 86 ? -19.157 -1.603 17.127 1.00 73.12 86 LEU A N 1
ATOM 666 C CA . LEU A 1 86 ? -20.587 -1.932 17.178 1.00 73.12 86 LEU A CA 1
ATOM 667 C C . LEU A 1 86 ? -20.869 -3.097 18.134 1.00 73.12 86 LEU A C 1
ATOM 669 O O . LEU A 1 86 ? -21.812 -3.045 18.919 1.00 73.12 86 LEU A O 1
ATOM 673 N N . THR A 1 87 ? -20.029 -4.133 18.099 1.00 69.25 87 THR A N 1
ATOM 674 C CA . THR A 1 87 ? -20.169 -5.301 18.976 1.00 69.25 87 THR A CA 1
ATOM 675 C C . THR A 1 87 ? -19.950 -4.918 20.441 1.00 69.25 87 THR A C 1
ATOM 677 O O . THR A 1 87 ? -20.763 -5.299 21.280 1.00 69.25 87 THR A O 1
ATOM 680 N N . GLN A 1 88 ? -18.914 -4.130 20.754 1.00 64.62 88 GLN A N 1
ATOM 681 C CA . GLN A 1 88 ? -18.675 -3.635 22.114 1.00 64.62 88 GLN A CA 1
ATOM 682 C C . GLN A 1 88 ? -19.828 -2.748 22.606 1.00 64.62 88 GLN A C 1
ATOM 684 O O . GLN A 1 88 ? -20.328 -2.978 23.702 1.00 64.62 88 GLN A O 1
ATOM 689 N N . GLY A 1 89 ? -20.315 -1.807 21.787 1.00 61.06 89 GLY A N 1
ATOM 690 C CA . GLY A 1 89 ? -21.453 -0.952 22.145 1.00 61.06 89 GLY A CA 1
ATOM 691 C C . GLY A 1 89 ? -22.735 -1.745 22.418 1.00 61.06 89 GLY A C 1
ATOM 692 O O . GLY A 1 89 ? -23.374 -1.544 23.445 1.00 61.06 89 GLY A O 1
ATOM 693 N N . SER A 1 90 ? -23.059 -2.720 21.562 1.00 59.50 90 SER A N 1
ATOM 694 C CA . SER A 1 90 ? -24.241 -3.578 21.751 1.00 59.50 90 SER A CA 1
ATOM 695 C C . SER A 1 90 ? -24.158 -4.471 22.995 1.00 59.50 90 SER A C 1
ATOM 697 O O . SER A 1 90 ? -25.174 -4.737 23.633 1.00 59.50 90 SER A O 1
ATOM 699 N N . GLN A 1 91 ? -22.956 -4.924 23.373 1.00 58.56 91 GLN A N 1
ATOM 700 C CA . GLN A 1 91 ? -22.753 -5.682 24.609 1.00 58.56 91 GLN A CA 1
ATOM 701 C C . GLN A 1 91 ? -22.835 -4.781 25.841 1.00 58.56 91 GLN A C 1
ATOM 703 O O . GLN A 1 91 ? -23.394 -5.206 26.844 1.00 58.56 91 GLN A O 1
ATOM 708 N N . GLN A 1 92 ? -22.329 -3.547 25.764 1.00 57.03 92 GLN A N 1
ATOM 709 C CA . GLN A 1 92 ? -22.454 -2.560 26.837 1.00 57.03 92 GLN A CA 1
ATOM 710 C C . GLN A 1 92 ? -23.933 -2.257 27.126 1.00 57.03 92 GLN A C 1
ATOM 712 O O . GLN A 1 92 ? -24.357 -2.351 28.270 1.00 57.03 92 GLN A O 1
ATOM 717 N N . GLU A 1 93 ? -24.738 -2.007 26.087 1.00 59.00 93 GLU A N 1
ATOM 718 C CA . GLU A 1 93 ? -26.184 -1.774 26.219 1.00 59.00 93 GLU A CA 1
ATOM 719 C C . GLU A 1 93 ? -26.930 -2.994 26.779 1.00 59.00 93 GLU A C 1
ATOM 721 O O . GLU A 1 93 ? -27.813 -2.840 27.622 1.00 59.00 93 GLU A O 1
ATOM 726 N N . ALA A 1 94 ? -26.565 -4.209 26.354 1.00 54.94 94 ALA A N 1
ATOM 727 C CA . ALA A 1 94 ? -27.152 -5.441 26.877 1.00 54.94 94 ALA A CA 1
ATOM 728 C C . ALA A 1 94 ? -26.776 -5.685 28.350 1.00 54.94 94 ALA A C 1
ATOM 730 O O . ALA A 1 94 ? -27.626 -6.096 29.134 1.00 54.94 94 ALA A O 1
ATOM 731 N N . VAL A 1 95 ? -25.532 -5.393 28.745 1.00 55.97 95 VAL A N 1
ATOM 732 C CA . VAL A 1 95 ? -25.080 -5.467 30.144 1.00 55.97 95 VAL A CA 1
ATOM 733 C C . VAL A 1 95 ? -25.770 -4.407 30.996 1.00 55.97 95 VAL A C 1
ATOM 735 O O . VAL A 1 95 ? -26.219 -4.724 32.091 1.00 55.97 95 VAL A O 1
ATOM 738 N N . ASP A 1 96 ? -25.914 -3.178 30.503 1.00 61.41 96 ASP A N 1
ATOM 739 C CA . ASP A 1 96 ? -26.606 -2.105 31.221 1.00 61.41 96 ASP A CA 1
ATOM 740 C C . ASP A 1 96 ? -28.113 -2.396 31.355 1.00 61.41 96 ASP A C 1
ATOM 742 O O . ASP A 1 96 ? -28.713 -2.097 32.393 1.00 61.41 96 ASP A O 1
ATOM 746 N N . GLN A 1 97 ? -28.730 -3.035 30.353 1.00 59.81 97 GLN A N 1
ATOM 747 C CA . GLN A 1 97 ? -30.109 -3.529 30.427 1.00 59.81 97 GLN A CA 1
ATOM 748 C C . GLN A 1 97 ? -30.263 -4.682 31.420 1.00 59.81 97 GLN A C 1
ATOM 750 O O . GLN A 1 97 ? -31.152 -4.618 32.267 1.00 59.81 97 GLN A O 1
ATOM 755 N N . GLU A 1 98 ? -29.404 -5.700 31.360 1.00 53.25 98 GLU A N 1
ATOM 756 C CA . GLU A 1 98 ? -29.385 -6.822 32.309 1.00 53.25 98 GLU A CA 1
ATOM 757 C C . GLU A 1 98 ? -29.123 -6.331 33.738 1.00 53.25 98 GLU A C 1
ATOM 759 O O . GLU A 1 98 ? -29.783 -6.770 34.676 1.00 53.25 98 GLU A O 1
ATOM 764 N N . PHE A 1 99 ? -28.223 -5.362 33.91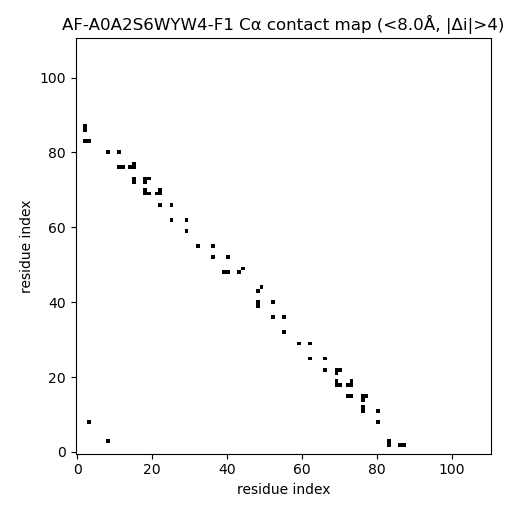7 1.00 52.84 99 PHE A N 1
ATOM 765 C CA . PHE A 1 99 ? -27.940 -4.745 35.210 1.00 52.84 99 PHE A CA 1
ATOM 766 C C . PHE A 1 99 ? -29.143 -3.951 35.728 1.00 52.84 99 PHE A C 1
ATOM 768 O O . PHE A 1 99 ? -29.543 -4.114 36.879 1.00 52.84 99 PHE A O 1
ATOM 775 N N . SER A 1 100 ? -29.776 -3.142 34.874 1.00 63.81 100 SER A N 1
ATOM 776 C CA . SER A 1 100 ? -31.001 -2.406 35.222 1.00 63.81 100 SER A CA 1
ATOM 777 C C . SER A 1 100 ? -32.162 -3.351 35.551 1.00 63.81 100 SER A C 1
ATOM 779 O O . SER A 1 100 ? -32.940 -3.094 36.470 1.00 63.81 100 SER A O 1
ATOM 781 N N . GLN A 1 101 ? -32.264 -4.473 34.839 1.00 51.38 101 GLN A N 1
ATOM 782 C CA . GLN A 1 101 ? -33.264 -5.509 35.075 1.00 51.38 101 GLN A CA 1
ATOM 783 C C . GLN A 1 101 ? -32.988 -6.272 36.376 1.00 51.38 101 GLN A C 1
ATOM 785 O O . GLN A 1 101 ? -33.906 -6.481 37.168 1.00 51.38 101 GLN A O 1
ATOM 790 N N . ALA A 1 102 ? -31.728 -6.611 36.657 1.00 45.09 102 ALA A N 1
ATOM 791 C CA . ALA A 1 102 ? -31.307 -7.220 37.913 1.00 45.09 102 ALA A CA 1
ATOM 792 C C . ALA A 1 102 ? -31.574 -6.291 39.106 1.00 45.09 102 ALA A C 1
ATOM 794 O O . ALA A 1 102 ? -32.104 -6.743 40.120 1.00 45.09 102 ALA A O 1
ATOM 795 N N . GLN A 1 103 ? -31.288 -4.993 38.970 1.00 54.75 103 GLN A N 1
ATOM 796 C CA . GLN A 1 103 ? -31.575 -3.978 39.984 1.00 54.75 103 GLN A CA 1
ATOM 797 C C . GLN A 1 103 ? -33.087 -3.855 40.236 1.00 54.75 103 GLN A C 1
ATOM 799 O O . GLN A 1 103 ? -33.522 -3.894 41.382 1.00 54.75 103 GLN A O 1
ATOM 804 N N . SER A 1 104 ? -33.898 -3.813 39.173 1.00 58.69 104 SER A N 1
ATOM 805 C CA . SER A 1 104 ? -35.365 -3.782 39.259 1.00 58.69 104 SER A CA 1
ATOM 806 C C . SER A 1 104 ? -35.946 -5.014 39.963 1.00 58.69 104 SER A C 1
ATOM 808 O O . SER A 1 104 ? -36.853 -4.882 40.787 1.00 58.69 104 SER A O 1
ATOM 810 N N . ILE A 1 105 ? -35.417 -6.208 39.683 1.00 57.47 105 ILE A N 1
ATOM 811 C CA . ILE A 1 105 ? -35.817 -7.451 40.358 1.00 57.47 105 ILE A CA 1
ATOM 812 C C . ILE A 1 105 ? -35.416 -7.409 41.837 1.00 57.47 105 ILE A C 1
ATOM 814 O O . ILE A 1 105 ? -36.204 -7.795 42.700 1.00 57.47 105 ILE A O 1
ATOM 818 N N . PHE A 1 106 ? -34.216 -6.914 42.145 1.00 47.12 106 PHE A N 1
ATOM 819 C CA . PHE A 1 106 ? -33.717 -6.810 43.515 1.00 47.12 106 PHE A CA 1
ATOM 820 C C . PHE A 1 106 ? -34.528 -5.816 44.356 1.00 47.12 106 PHE A C 1
ATOM 822 O O . PHE A 1 106 ? -34.865 -6.112 45.503 1.00 47.12 106 PHE A O 1
ATOM 829 N N . ASP A 1 107 ? -34.897 -4.674 43.776 1.00 63.00 107 ASP A N 1
ATOM 830 C CA . ASP A 1 107 ? -35.752 -3.670 44.413 1.00 63.00 107 ASP A CA 1
ATOM 831 C C . ASP A 1 107 ? -37.182 -4.198 44.614 1.00 63.00 107 ASP A C 1
ATOM 833 O O . ASP A 1 107 ? -37.787 -3.957 45.656 1.00 63.00 107 ASP A O 1
ATOM 837 N N . SER A 1 108 ? -37.687 -5.011 43.678 1.00 53.75 108 SER A N 1
ATOM 838 C CA . SER A 1 108 ? -38.994 -5.680 43.796 1.00 53.75 108 SER A CA 1
ATOM 839 C C . SER A 1 108 ? -39.020 -6.788 44.857 1.00 53.75 108 SER A C 1
ATOM 841 O O . SER A 1 108 ? -40.084 -7.128 45.359 1.00 53.75 108 SER A O 1
ATOM 843 N N . LEU A 1 109 ? -37.864 -7.370 45.193 1.00 44.84 109 LEU A N 1
ATOM 844 C CA . LEU A 1 109 ? -37.716 -8.380 46.251 1.00 44.84 109 LEU A CA 1
ATOM 845 C C . LEU A 1 109 ? -37.453 -7.768 47.634 1.00 44.84 109 LEU A C 1
ATOM 847 O O . LEU A 1 109 ? -37.607 -8.452 48.646 1.00 44.84 109 LEU A O 1
ATOM 851 N N . ARG A 1 110 ? -37.010 -6.507 47.687 1.00 47.31 110 ARG A N 1
ATOM 852 C CA . ARG A 1 110 ? -36.749 -5.757 48.926 1.00 47.31 110 ARG A CA 1
ATOM 853 C C . ARG A 1 110 ? -37.909 -4.862 49.372 1.00 47.31 110 ARG A C 1
ATOM 855 O O . ARG A 1 110 ? -37.798 -4.277 50.451 1.00 47.31 110 ARG A O 1
ATOM 862 N N . GL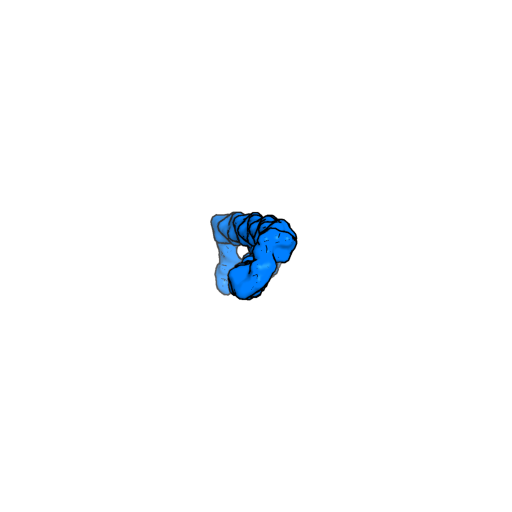Y A 1 111 ? -38.966 -4.758 48.565 1.00 43.28 111 GLY A N 1
ATOM 863 C CA . GLY A 1 111 ? -40.231 -4.088 48.883 1.00 43.28 111 GLY A CA 1
ATOM 864 C C . GLY A 1 111 ? -41.276 -5.054 49.417 1.00 43.28 111 GLY A C 1
ATOM 865 O O . GLY A 1 111 ? -41.605 -6.008 48.682 1.00 43.28 111 GLY A O 1
#

Nearest PDB structures (foldseek):
  3fav-assembly2_C  TM=8.802E-01  e=2.698E-02  Mycobacterium tuberculosis H37Rv
  8akr-assembly1_A  TM=6.478E-01  e=5.540E-01  Synechocystis sp. PCC 6803
  5me8-assembly1_B  TM=7.231E-01  e=2.351E+00  Homo sapiens
  8qbr-assembly1_A  TM=5.449E-01  e=1.302E+00  Nostoc punctiforme
  8qbw-assembly1_A  TM=3.862E-01  e=4.549E-01  Nostoc punctiforme

pLDDT: mean 70.55, std 10.29, range [43.28, 86.0]